Protein AF-A0A7C1JAT4-F1 (afdb_monomer_lite)

Radius of gyration: 19.98 Å; chains: 1; bounding box: 46×45×69 Å

pLDDT: mean 81.71, std 13.08, range [47.59, 95.94]

Foldseek 3Di:
DDDDPPPVVVVVVVDDQDPLNVLVVLVCVVVVVVVVCPVVVLVVCVVLPDDPVLSVVLVVLLVVLLVVQQVVVVVVCVVPPLVVSLVQLVVVLVVLVCQVVPSDPSVSSSVSSSVNSNRRRCNVVSSVVVVVVVCVVPVPDDSD

Structure (mmCIF, N/CA/C/O backbone):
data_AF-A0A7C1JAT4-F1
#
_entry.id   AF-A0A7C1JAT4-F1
#
loop_
_atom_site.group_PDB
_atom_site.id
_atom_site.type_symbol
_atom_site.label_atom_id
_atom_site.label_alt_id
_atom_site.label_comp_id
_atom_site.label_asym_id
_atom_site.label_entity_id
_atom_site.label_seq_id
_atom_site.pdbx_PDB_ins_code
_atom_site.Cartn_x
_atom_site.Cartn_y
_atom_site.Cartn_z
_atom_site.occupancy
_atom_site.B_iso_or_equiv
_atom_site.auth_seq_id
_atom_site.auth_comp_id
_atom_site.auth_asym_id
_atom_site.auth_atom_id
_atom_site.pdbx_PDB_model_num
ATOM 1 N N . MET A 1 1 ? 4.628 29.732 -50.024 1.00 47.59 1 MET A N 1
ATOM 2 C CA . MET A 1 1 ? 5.598 28.795 -49.412 1.00 47.59 1 MET A CA 1
ATOM 3 C C . MET A 1 1 ? 5.378 28.766 -47.902 1.00 47.59 1 MET A C 1
ATOM 5 O O . MET A 1 1 ? 5.830 29.666 -47.212 1.00 47.59 1 MET A O 1
ATOM 9 N N . GLN A 1 2 ? 4.617 27.792 -47.394 1.00 47.97 2 GLN A N 1
ATOM 10 C CA . GLN A 1 2 ? 4.380 27.578 -45.959 1.00 47.97 2 GLN A CA 1
ATOM 11 C C . GLN A 1 2 ? 4.961 26.211 -45.583 1.00 47.97 2 GLN A C 1
ATOM 13 O O . GLN A 1 2 ? 4.539 25.192 -46.122 1.00 47.97 2 GLN A O 1
ATOM 18 N N . ALA A 1 3 ? 5.959 26.194 -44.699 1.00 54.12 3 ALA A N 1
ATOM 19 C CA . ALA A 1 3 ? 6.566 24.967 -44.187 1.00 54.12 3 ALA A CA 1
ATOM 20 C C . ALA A 1 3 ? 5.671 24.315 -43.106 1.00 54.12 3 ALA A C 1
ATOM 22 O O . ALA A 1 3 ? 5.017 25.030 -42.336 1.00 54.12 3 ALA A O 1
ATOM 23 N N . PRO A 1 4 ? 5.633 22.974 -42.995 1.00 56.09 4 PRO A N 1
ATOM 24 C CA . PRO A 1 4 ? 4.684 22.279 -42.133 1.00 56.09 4 PRO A CA 1
ATOM 25 C C . PRO A 1 4 ? 5.141 22.306 -40.662 1.00 56.09 4 PRO A C 1
ATOM 27 O O . PRO A 1 4 ? 5.866 21.435 -40.191 1.00 56.09 4 PRO A O 1
ATOM 30 N N . ARG A 1 5 ? 4.647 23.282 -39.889 1.00 59.69 5 ARG A N 1
ATOM 31 C CA . ARG A 1 5 ? 4.874 23.434 -38.429 1.00 59.69 5 ARG A CA 1
ATOM 32 C C . ARG A 1 5 ? 4.342 22.287 -37.546 1.00 59.69 5 ARG A C 1
ATOM 34 O O . ARG A 1 5 ? 4.549 22.311 -36.337 1.00 59.69 5 ARG A O 1
ATOM 41 N N . ARG A 1 6 ? 3.654 21.282 -38.099 1.00 58.00 6 ARG A N 1
ATOM 42 C CA . ARG A 1 6 ? 2.950 20.253 -37.306 1.00 58.00 6 ARG A CA 1
ATOM 43 C C . ARG A 1 6 ? 3.835 19.109 -36.794 1.00 58.00 6 ARG A C 1
ATOM 45 O O . ARG A 1 6 ? 3.447 18.454 -35.835 1.00 58.00 6 ARG A O 1
ATOM 52 N N . HIS A 1 7 ? 5.022 18.888 -37.360 1.00 56.44 7 HIS A N 1
ATOM 53 C CA . HIS A 1 7 ? 5.864 17.737 -36.987 1.00 56.44 7 HIS A CA 1
ATOM 54 C C . HIS A 1 7 ? 6.739 17.961 -35.734 1.00 56.44 7 HIS A C 1
ATOM 56 O O . HIS A 1 7 ? 7.142 17.004 -35.076 1.00 56.44 7 HIS A O 1
ATOM 62 N N . TYR A 1 8 ? 6.975 19.218 -35.342 1.00 51.19 8 TYR A N 1
ATOM 63 C CA . TYR A 1 8 ? 7.812 19.555 -34.181 1.00 51.19 8 TYR A CA 1
ATOM 64 C C . TYR A 1 8 ? 7.106 19.336 -32.835 1.00 51.19 8 TYR A C 1
ATOM 66 O O . TYR A 1 8 ? 7.742 18.938 -31.860 1.00 51.19 8 TYR A O 1
ATOM 74 N N . LEU A 1 9 ? 5.783 19.524 -32.777 1.00 52.97 9 LEU A N 1
ATOM 75 C CA . LEU A 1 9 ? 5.016 19.381 -31.533 1.00 52.97 9 LEU A CA 1
ATOM 76 C C . LEU A 1 9 ? 4.968 17.926 -31.048 1.00 52.97 9 LEU A C 1
ATOM 78 O O . LEU A 1 9 ? 5.115 17.676 -29.856 1.00 52.97 9 LEU A O 1
ATOM 82 N N . SER A 1 10 ? 4.875 16.950 -31.957 1.00 51.81 10 SER A N 1
ATOM 83 C CA . SER A 1 10 ? 4.914 15.528 -31.594 1.00 51.81 10 SER A CA 1
ATOM 84 C C . SER A 1 10 ? 6.296 15.036 -31.165 1.00 51.81 10 SER A C 1
ATOM 86 O O . SER A 1 10 ? 6.373 14.014 -30.493 1.00 51.81 10 SER A O 1
ATOM 88 N N . ALA A 1 11 ? 7.375 15.731 -31.533 1.00 51.00 11 ALA A N 1
ATOM 89 C CA . ALA A 1 11 ? 8.733 15.392 -31.109 1.00 51.00 11 ALA A CA 1
ATOM 90 C C . ALA A 1 11 ? 9.051 15.962 -29.717 1.00 51.00 11 ALA A C 1
ATOM 92 O O . ALA A 1 11 ? 9.659 15.274 -28.907 1.00 51.00 11 ALA A O 1
ATOM 93 N N . VAL A 1 12 ? 8.565 17.167 -29.399 1.00 52.47 12 VAL A N 1
ATOM 94 C CA . VAL A 1 12 ? 8.708 17.789 -28.066 1.00 52.47 12 VAL A CA 1
ATOM 95 C C . VAL A 1 12 ? 7.773 17.156 -27.026 1.00 52.47 12 VAL A C 1
ATOM 97 O O . VAL A 1 12 ? 8.119 17.103 -25.854 1.00 52.47 12 VAL A O 1
ATOM 100 N N . LEU A 1 13 ? 6.623 16.612 -27.439 1.00 52.62 13 LEU A N 1
ATOM 101 C CA . LEU A 1 13 ? 5.772 15.782 -26.572 1.00 52.62 13 LEU A CA 1
ATOM 102 C C . LEU A 1 13 ? 6.305 14.348 -26.391 1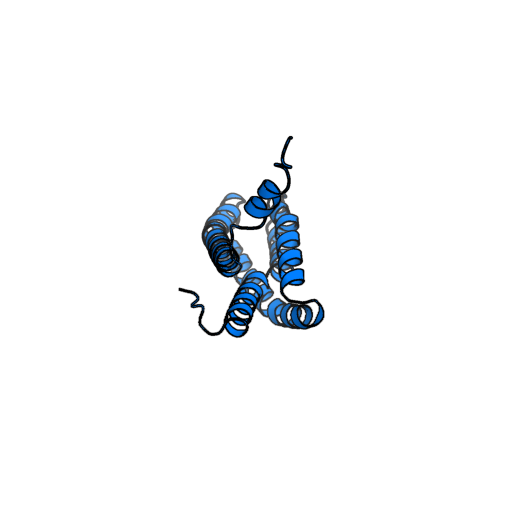.00 52.62 13 LEU A C 1
ATOM 104 O O . LEU A 1 13 ? 6.017 13.724 -25.375 1.00 52.62 13 LEU A O 1
ATOM 108 N N . ARG A 1 14 ? 7.090 13.819 -27.345 1.00 51.81 14 ARG A N 1
ATOM 109 C CA . ARG A 1 14 ? 7.740 12.493 -27.233 1.00 51.81 14 ARG A CA 1
ATOM 110 C C . ARG A 1 14 ? 9.097 12.535 -26.535 1.00 51.81 14 ARG A C 1
ATOM 112 O O . ARG A 1 14 ? 9.521 11.531 -25.974 1.00 51.81 14 ARG A O 1
ATOM 119 N N . ALA A 1 15 ? 9.777 13.674 -26.557 1.00 56.88 15 ALA A N 1
ATOM 120 C CA . ALA A 1 15 ? 11.011 13.902 -25.829 1.00 56.88 15 ALA A CA 1
ATOM 121 C C . ALA A 1 15 ? 10.708 14.756 -24.601 1.00 56.88 15 ALA A C 1
ATOM 123 O O . ALA A 1 15 ? 10.502 15.948 -24.783 1.00 56.88 15 ALA A O 1
ATOM 124 N N . ARG A 1 16 ? 10.724 14.186 -23.382 1.00 55.47 16 ARG A N 1
ATOM 125 C CA . ARG A 1 16 ? 11.258 14.864 -22.166 1.00 55.47 16 ARG A CA 1
ATOM 126 C C . ARG A 1 16 ? 11.133 14.123 -20.832 1.00 55.47 16 ARG A C 1
ATOM 128 O O . ARG A 1 16 ? 11.404 14.720 -19.800 1.00 55.47 16 ARG A O 1
ATOM 135 N N . LEU A 1 17 ? 10.876 12.820 -20.821 1.00 56.69 17 LEU A N 1
ATOM 136 C CA . LEU A 1 17 ? 11.339 11.974 -19.718 1.00 56.69 17 LEU A CA 1
ATOM 137 C C . LEU A 1 17 ? 12.103 10.819 -20.349 1.00 56.69 17 LEU A C 1
ATOM 139 O O . LEU A 1 17 ? 11.505 9.915 -20.925 1.00 56.69 17 LEU A O 1
ATOM 143 N N . GLY A 1 18 ? 13.437 10.879 -20.320 1.00 70.00 18 GLY A N 1
ATOM 144 C CA . GLY A 1 18 ? 14.232 9.703 -20.669 1.00 70.00 18 GLY A CA 1
ATOM 145 C C . GLY A 1 18 ? 13.795 8.522 -19.789 1.00 70.00 18 GLY A C 1
ATOM 146 O O . GLY A 1 18 ? 13.362 8.762 -18.659 1.00 70.00 18 GLY A O 1
ATOM 147 N N . PRO A 1 19 ? 13.899 7.266 -20.260 1.00 71.56 19 PRO A N 1
ATOM 148 C CA . PRO A 1 19 ? 13.422 6.096 -19.516 1.00 71.56 19 PRO A CA 1
ATOM 149 C C . PRO A 1 19 ? 13.938 6.055 -18.065 1.00 71.56 19 PRO A C 1
ATOM 151 O O . PRO A 1 19 ? 13.169 5.760 -17.156 1.00 71.56 19 PRO A O 1
ATOM 154 N N . GLY A 1 20 ? 15.177 6.495 -17.818 1.00 77.06 20 GLY A N 1
ATOM 155 C CA . GLY A 1 20 ? 15.722 6.635 -16.463 1.00 77.06 20 GLY A CA 1
ATOM 156 C C . GLY A 1 20 ? 15.044 7.710 -15.597 1.00 77.06 20 GLY A C 1
ATOM 157 O O . GLY A 1 20 ? 14.831 7.483 -14.412 1.00 77.06 20 GLY A O 1
ATOM 158 N N . ILE A 1 21 ? 14.651 8.863 -16.155 1.00 82.81 21 ILE A N 1
ATOM 159 C CA . ILE A 1 21 ? 13.927 9.905 -15.399 1.00 82.81 21 ILE A CA 1
ATOM 160 C C . ILE A 1 21 ? 12.516 9.419 -15.061 1.00 82.81 21 ILE A C 1
ATOM 162 O O . ILE A 1 21 ? 12.064 9.600 -13.935 1.00 82.81 21 ILE A O 1
ATOM 166 N N . ALA A 1 22 ? 11.833 8.772 -16.011 1.00 83.00 22 ALA A N 1
ATOM 167 C CA . ALA A 1 22 ? 10.512 8.199 -15.771 1.00 83.00 22 ALA A CA 1
ATOM 168 C C . ALA A 1 22 ? 10.548 7.161 -14.638 1.00 83.00 22 ALA A C 1
ATOM 170 O O . ALA A 1 22 ? 9.684 7.177 -13.765 1.00 83.00 22 ALA A O 1
ATOM 171 N N . LEU A 1 23 ? 11.580 6.315 -14.608 1.00 83.44 23 LEU A N 1
ATOM 172 C CA . LEU A 1 23 ? 11.758 5.302 -13.573 1.00 83.44 23 LEU A CA 1
ATOM 173 C C . LEU A 1 23 ? 12.114 5.908 -12.208 1.00 83.44 23 LEU A C 1
ATOM 175 O O . LEU A 1 23 ? 11.542 5.508 -11.199 1.00 83.44 23 LEU A O 1
ATOM 179 N N . ARG A 1 24 ? 12.978 6.933 -12.172 1.00 84.31 24 ARG A N 1
ATOM 180 C CA . ARG A 1 24 ? 13.271 7.705 -10.950 1.00 84.31 24 ARG A CA 1
ATOM 181 C C . ARG A 1 24 ? 12.014 8.385 -10.399 1.00 84.31 24 ARG A C 1
ATOM 183 O O . ARG A 1 24 ? 11.768 8.325 -9.201 1.00 84.31 24 ARG A O 1
ATOM 190 N N . LEU A 1 25 ? 11.199 9.001 -11.259 1.00 88.06 25 LEU A N 1
ATOM 191 C CA . LEU A 1 25 ? 9.927 9.606 -10.854 1.00 88.06 25 LEU A CA 1
ATOM 192 C C . LEU A 1 25 ? 8.943 8.560 -10.334 1.00 88.06 25 LEU A C 1
ATOM 194 O O . LEU A 1 25 ? 8.331 8.783 -9.297 1.00 88.06 25 LEU A O 1
ATOM 198 N N . LEU A 1 26 ? 8.812 7.423 -11.019 1.00 86.06 26 LEU A N 1
ATOM 199 C CA . LEU A 1 26 ? 7.960 6.320 -10.582 1.00 86.06 26 LEU A CA 1
ATOM 200 C C . LEU A 1 26 ? 8.364 5.824 -9.188 1.00 86.06 26 LEU A C 1
ATOM 202 O O . LEU A 1 26 ? 7.507 5.697 -8.317 1.00 86.06 26 LEU A O 1
ATOM 206 N N . TYR A 1 27 ? 9.662 5.614 -8.968 1.00 87.62 27 TYR A N 1
ATOM 207 C CA . TYR A 1 27 ? 10.217 5.207 -7.679 1.00 87.62 27 TYR A CA 1
ATOM 208 C C . TYR A 1 27 ? 9.910 6.248 -6.590 1.00 87.62 27 TYR A C 1
ATOM 210 O O . TYR A 1 27 ? 9.320 5.923 -5.559 1.00 87.62 27 TYR A O 1
ATOM 218 N N . SER A 1 28 ? 10.222 7.523 -6.840 1.00 87.88 28 SER A N 1
ATOM 219 C CA . SER A 1 28 ? 9.968 8.616 -5.893 1.00 87.88 28 SER A CA 1
ATOM 220 C C . SER A 1 28 ? 8.484 8.788 -5.563 1.00 87.88 28 SER A C 1
ATOM 222 O O . SER A 1 28 ? 8.135 8.984 -4.402 1.00 87.88 28 SER A O 1
ATOM 224 N N . LEU A 1 29 ? 7.597 8.696 -6.558 1.00 90.44 29 LEU A N 1
ATOM 225 C CA . LEU A 1 29 ? 6.151 8.797 -6.355 1.00 90.44 29 LEU A CA 1
ATOM 226 C C . LEU A 1 29 ? 5.607 7.606 -5.567 1.00 90.44 29 LEU A C 1
ATOM 228 O O . LEU A 1 29 ? 4.777 7.796 -4.681 1.00 90.44 29 LEU A O 1
ATOM 232 N N . PHE A 1 30 ? 6.092 6.394 -5.842 1.00 87.62 30 PHE A N 1
ATOM 233 C CA . PHE A 1 30 ? 5.684 5.202 -5.108 1.00 87.62 30 PHE A CA 1
ATOM 234 C C . PHE A 1 30 ? 6.052 5.306 -3.623 1.00 87.62 30 PHE A C 1
ATOM 236 O O . PHE A 1 30 ? 5.171 5.230 -2.764 1.00 87.62 30 PHE A O 1
ATOM 243 N N . TYR A 1 31 ? 7.319 5.572 -3.300 1.00 87.50 31 TYR A N 1
ATOM 244 C CA . TYR A 1 31 ? 7.743 5.699 -1.902 1.00 87.50 31 TYR A CA 1
ATOM 245 C C . TYR A 1 31 ? 7.177 6.945 -1.215 1.00 87.50 31 TYR A C 1
ATOM 247 O O . TYR A 1 31 ? 6.806 6.869 -0.044 1.00 87.50 31 TYR A O 1
ATOM 255 N N . GLY A 1 32 ? 7.027 8.061 -1.934 1.00 90.69 32 GLY A N 1
ATOM 256 C CA . GLY A 1 32 ? 6.328 9.242 -1.424 1.00 90.69 32 GLY A CA 1
ATOM 257 C C . GLY A 1 32 ? 4.874 8.933 -1.059 1.00 90.69 32 GLY A C 1
ATOM 258 O O . GLY A 1 32 ? 4.419 9.293 0.024 1.00 90.69 32 GLY A O 1
ATOM 259 N N . SER A 1 33 ? 4.162 8.181 -1.906 1.00 89.12 33 SER A N 1
ATOM 260 C CA . SER A 1 33 ? 2.791 7.752 -1.614 1.00 89.12 33 SER A CA 1
ATOM 261 C C . SER A 1 33 ? 2.713 6.827 -0.396 1.00 89.12 33 SER A C 1
ATOM 263 O O . SER A 1 33 ? 1.832 7.004 0.440 1.00 89.12 33 SER A O 1
ATOM 265 N N . MET A 1 34 ? 3.666 5.900 -0.234 1.00 86.81 34 MET A N 1
ATOM 266 C CA . MET A 1 34 ? 3.760 5.029 0.943 1.00 86.81 34 MET A CA 1
ATOM 267 C C . MET A 1 34 ? 4.025 5.824 2.227 1.00 86.81 34 MET A C 1
ATOM 269 O O . MET A 1 34 ? 3.401 5.548 3.253 1.00 86.81 34 MET A O 1
ATOM 273 N N . ALA A 1 35 ? 4.902 6.830 2.166 1.00 88.25 35 ALA A N 1
ATOM 274 C CA . ALA A 1 35 ? 5.214 7.707 3.292 1.00 88.25 35 ALA A CA 1
ATOM 275 C C . ALA A 1 35 ? 3.997 8.523 3.756 1.00 88.25 35 ALA A C 1
ATOM 277 O O . ALA A 1 35 ? 3.838 8.751 4.952 1.00 88.25 35 ALA A O 1
ATOM 278 N N . CYS A 1 36 ? 3.109 8.913 2.838 1.00 90.69 36 CYS A N 1
ATOM 279 C CA . CYS A 1 36 ? 1.815 9.491 3.194 1.00 90.69 36 CYS A CA 1
ATOM 280 C C . CYS A 1 36 ? 0.833 8.417 3.688 1.00 90.69 36 CYS A C 1
ATOM 282 O O . CYS A 1 36 ? 0.189 8.593 4.714 1.00 90.69 36 CYS A O 1
ATOM 284 N N . TRP A 1 37 ? 0.713 7.286 2.996 1.00 88.19 37 TRP A N 1
ATOM 285 C CA . TRP A 1 37 ? -0.300 6.278 3.302 1.00 88.19 37 TRP A CA 1
ATOM 286 C C . TRP A 1 37 ? -0.136 5.667 4.697 1.00 88.19 37 TRP A C 1
ATOM 288 O O . TRP A 1 37 ? -1.098 5.610 5.452 1.00 88.19 37 TRP A O 1
ATOM 298 N N . VAL A 1 38 ? 1.067 5.214 5.062 1.00 85.69 38 VAL A N 1
ATOM 299 C CA . VAL A 1 38 ? 1.302 4.454 6.303 1.00 85.69 38 VAL A CA 1
ATOM 300 C C . VAL A 1 38 ? 0.845 5.197 7.574 1.00 85.69 38 VAL A C 1
ATOM 302 O O . VAL A 1 38 ? 0.049 4.621 8.321 1.00 85.69 38 VAL A O 1
ATOM 305 N N . PRO A 1 39 ? 1.278 6.445 7.844 1.00 87.94 39 PRO A N 1
ATOM 306 C CA . PRO A 1 39 ? 0.857 7.160 9.047 1.00 87.94 39 PRO A CA 1
ATOM 307 C C . PRO A 1 39 ? -0.607 7.613 8.981 1.00 87.94 39 PRO A C 1
ATOM 309 O O . PRO A 1 39 ? -1.328 7.492 9.970 1.00 87.94 39 PRO A O 1
ATOM 312 N N . PHE A 1 40 ? -1.082 8.088 7.825 1.00 91.62 40 PHE A N 1
ATOM 313 C CA . PHE A 1 40 ? -2.455 8.584 7.699 1.00 91.62 40 PHE A CA 1
ATOM 314 C C . PHE A 1 40 ? -3.493 7.463 7.750 1.00 91.62 40 PHE A C 1
ATOM 316 O O . PHE A 1 40 ? -4.579 7.673 8.279 1.00 91.62 40 PHE A O 1
ATOM 323 N N . PHE A 1 41 ? -3.168 6.265 7.263 1.00 91.44 41 PHE A N 1
ATOM 324 C CA . PHE A 1 41 ? -4.072 5.122 7.329 1.00 91.44 41 PHE A CA 1
ATOM 325 C C . PHE A 1 41 ? -4.318 4.678 8.776 1.00 91.44 41 PHE A C 1
ATOM 327 O O . PHE A 1 41 ? -5.457 4.413 9.152 1.00 91.44 41 PHE A O 1
ATOM 334 N N . ALA A 1 42 ? -3.282 4.663 9.619 1.00 90.75 42 ALA A N 1
ATOM 335 C CA . ALA A 1 42 ? -3.442 4.355 11.040 1.00 90.75 42 ALA A CA 1
ATOM 336 C C . ALA A 1 42 ? -4.329 5.391 11.755 1.00 90.75 42 ALA A C 1
ATOM 338 O O . ALA A 1 42 ? -5.234 5.017 12.502 1.00 90.75 42 ALA A O 1
ATOM 339 N N . VAL A 1 43 ? -4.115 6.682 11.474 1.00 93.38 43 VAL A N 1
ATOM 340 C CA . VAL A 1 43 ? -4.949 7.776 12.003 1.00 93.38 43 VAL A CA 1
ATOM 341 C C . VAL A 1 43 ? -6.392 7.658 11.512 1.00 93.38 43 VAL A C 1
ATOM 343 O O . VAL A 1 43 ? -7.322 7.806 12.299 1.00 93.38 43 VAL A O 1
ATOM 346 N N . TYR A 1 44 ? -6.595 7.338 10.235 1.00 93.56 44 TYR A N 1
ATOM 347 C CA . TYR A 1 44 ? -7.918 7.114 9.660 1.00 93.56 44 TYR A CA 1
ATOM 348 C C . TYR A 1 44 ? -8.675 5.995 10.391 1.00 93.56 44 TYR A C 1
ATOM 350 O O . TYR A 1 44 ? -9.807 6.197 10.824 1.00 93.56 44 TYR A O 1
ATOM 358 N N . LEU A 1 45 ? -8.044 4.838 10.610 1.00 92.62 45 LEU A N 1
ATOM 359 C CA . LEU A 1 45 ? -8.671 3.732 11.340 1.00 92.62 45 LEU A CA 1
ATOM 360 C C . LEU A 1 45 ? -9.048 4.133 12.775 1.00 92.62 45 LEU A C 1
ATOM 362 O O . LEU A 1 45 ? -10.116 3.762 13.261 1.00 92.62 45 LEU A O 1
ATOM 366 N N . GLN A 1 46 ? -8.207 4.934 13.432 1.00 94.19 46 GLN A N 1
ATOM 367 C CA . GLN A 1 46 ? -8.507 5.485 14.751 1.00 94.19 46 GLN A CA 1
ATOM 368 C C . GLN A 1 46 ? -9.720 6.431 14.719 1.00 94.19 46 GLN A C 1
ATOM 370 O O . GLN A 1 46 ? -10.573 6.356 15.600 1.00 94.19 46 GLN A O 1
ATOM 375 N N . GLN A 1 47 ? -9.836 7.286 13.698 1.00 93.69 47 GLN A N 1
ATOM 376 C CA . GLN A 1 47 ? -10.974 8.199 13.514 1.00 93.69 47 GLN A CA 1
ATOM 377 C C . GLN A 1 47 ? -12.293 7.465 13.244 1.00 93.69 47 GLN A C 1
ATOM 379 O O . GLN A 1 47 ? -13.349 7.935 13.659 1.00 93.69 47 GLN A O 1
ATOM 384 N N . VAL A 1 48 ? -12.237 6.295 12.603 1.00 92.69 48 VAL A N 1
ATOM 385 C CA . VAL A 1 48 ? -13.397 5.406 12.398 1.00 92.69 48 VAL A CA 1
ATOM 386 C C . VAL A 1 48 ? -13.760 4.630 13.681 1.00 92.69 48 VAL A C 1
ATOM 388 O O . VAL A 1 48 ? -14.743 3.894 13.718 1.00 92.69 48 VAL A O 1
ATOM 391 N N . GLY A 1 49 ? -13.014 4.832 14.773 1.00 92.69 49 GLY A N 1
ATOM 392 C CA . GLY A 1 49 ? -13.330 4.306 16.101 1.00 92.69 49 GLY A CA 1
ATOM 393 C C . GLY A 1 49 ? -12.676 2.965 16.428 1.00 92.69 49 GLY A C 1
ATOM 394 O O . GLY A 1 49 ? -13.082 2.319 17.395 1.00 92.69 49 GLY A O 1
ATOM 395 N N . LEU A 1 50 ? -11.678 2.520 15.654 1.00 94.38 50 LEU A N 1
ATOM 396 C CA . LEU A 1 50 ? -10.947 1.291 15.970 1.00 94.38 50 LEU A CA 1
ATOM 397 C C . LEU A 1 50 ? -9.997 1.509 17.152 1.00 94.38 50 LEU A C 1
ATOM 399 O O . LEU A 1 50 ? -9.355 2.551 17.291 1.00 94.38 50 LEU A O 1
ATOM 403 N N . SER A 1 51 ? -9.857 0.479 17.986 1.00 95.69 51 SER A N 1
ATOM 404 C CA . SER A 1 51 ? -8.886 0.476 19.080 1.00 95.69 51 SER A CA 1
ATOM 405 C C . SER A 1 51 ? -7.454 0.280 18.568 1.00 95.69 51 SER A C 1
ATOM 407 O O . SER A 1 51 ? -7.226 -0.289 17.499 1.00 95.69 51 SER A O 1
ATOM 409 N N . GLY A 1 52 ? -6.454 0.671 19.366 1.00 93.31 52 GLY A N 1
ATOM 410 C CA . GLY A 1 52 ? -5.042 0.464 19.013 1.00 93.31 52 GLY A CA 1
ATOM 411 C C . GLY A 1 52 ? -4.694 -1.004 18.716 1.00 93.31 52 GLY A C 1
ATOM 412 O O . GLY A 1 52 ? -3.940 -1.283 17.786 1.00 93.31 52 GLY A O 1
ATOM 413 N N . GLY A 1 53 ? -5.306 -1.954 19.436 1.00 95.81 53 GLY A N 1
ATOM 414 C CA . GLY A 1 53 ? -5.134 -3.388 19.176 1.00 95.81 53 GLY A CA 1
ATOM 415 C C . GLY A 1 53 ? -5.722 -3.833 17.833 1.00 95.81 53 GLY A C 1
ATOM 416 O O . GLY A 1 53 ? -5.097 -4.607 17.112 1.00 95.81 53 GLY A O 1
ATOM 417 N N . GLN A 1 54 ? -6.889 -3.303 17.454 1.00 95.94 54 GLN A N 1
ATOM 418 C CA . GLN A 1 54 ? -7.513 -3.568 16.153 1.00 95.94 54 GLN A CA 1
ATOM 419 C C . GLN A 1 54 ? -6.683 -3.005 14.993 1.00 95.94 54 GLN A C 1
ATOM 421 O O . GLN A 1 54 ? -6.498 -3.685 13.983 1.00 95.94 54 GLN A O 1
ATOM 426 N N . ILE A 1 55 ? -6.141 -1.796 15.151 1.00 95.06 55 ILE A N 1
ATOM 427 C CA . ILE A 1 55 ? -5.239 -1.177 14.171 1.00 95.06 55 ILE A CA 1
ATOM 428 C C . ILE A 1 55 ? -3.973 -2.026 14.009 1.00 95.06 55 ILE A C 1
ATOM 430 O O . ILE A 1 55 ? -3.577 -2.333 12.884 1.00 95.06 55 ILE A O 1
ATOM 434 N N . GLY A 1 56 ? -3.375 -2.463 15.122 1.00 94.31 56 GLY A N 1
ATOM 435 C CA . GLY A 1 56 ? -2.216 -3.356 15.111 1.00 94.31 56 GLY A CA 1
ATOM 436 C C . GLY A 1 56 ? -2.497 -4.681 14.396 1.00 94.31 56 GLY A C 1
ATOM 437 O O . GLY A 1 56 ? -1.682 -5.131 13.591 1.00 94.31 56 GLY A O 1
ATOM 438 N N . LEU A 1 57 ? -3.676 -5.270 14.617 1.00 95.62 57 LEU A N 1
ATOM 439 C CA . LEU A 1 57 ? -4.091 -6.500 13.943 1.00 95.62 57 LEU A CA 1
ATOM 440 C C . LEU A 1 57 ? -4.257 -6.302 12.429 1.00 95.62 57 LEU A C 1
ATOM 442 O O . LEU A 1 57 ? -3.750 -7.111 11.657 1.00 95.62 57 LEU A O 1
ATOM 446 N N . ILE A 1 58 ? -4.902 -5.215 11.990 1.00 94.50 58 ILE A N 1
ATOM 447 C CA . ILE A 1 58 ? -5.024 -4.874 10.562 1.00 94.50 58 ILE A CA 1
ATOM 448 C C . ILE A 1 58 ? -3.641 -4.687 9.931 1.00 94.50 58 ILE A C 1
ATOM 450 O O . ILE A 1 58 ? -3.374 -5.238 8.862 1.00 94.50 58 ILE A O 1
ATOM 454 N N . ALA A 1 59 ? -2.743 -3.955 10.595 1.00 91.12 59 ALA A N 1
ATOM 455 C CA . ALA A 1 59 ? -1.382 -3.750 10.113 1.00 91.12 59 ALA A CA 1
ATOM 456 C C . ALA A 1 59 ? -0.622 -5.081 9.969 1.00 91.12 59 ALA A C 1
ATOM 458 O O . ALA A 1 59 ? -0.015 -5.326 8.926 1.00 91.12 59 ALA A O 1
ATOM 459 N N . GLY A 1 60 ? -0.703 -5.966 10.968 1.00 92.38 60 GLY A N 1
ATOM 460 C CA . GLY A 1 60 ? -0.079 -7.291 10.928 1.00 92.38 60 GLY A CA 1
ATOM 461 C C . GLY A 1 60 ? -0.643 -8.185 9.820 1.00 92.38 60 GLY A C 1
ATOM 462 O O . GLY A 1 60 ? 0.117 -8.747 9.031 1.00 92.38 60 GLY A O 1
ATOM 463 N N . LEU A 1 61 ? -1.973 -8.260 9.701 1.00 92.56 61 LEU A N 1
ATOM 464 C CA . LEU A 1 61 ? -2.653 -9.026 8.651 1.00 92.56 61 LEU A CA 1
ATOM 465 C C . LEU A 1 61 ? -2.303 -8.523 7.251 1.00 92.56 61 LEU A C 1
ATOM 467 O O . LEU A 1 61 ? -2.106 -9.329 6.342 1.00 92.56 61 LEU A O 1
ATOM 471 N N . ARG A 1 62 ? -2.163 -7.205 7.080 1.00 89.31 62 ARG A N 1
ATOM 472 C CA . ARG A 1 62 ? -1.699 -6.621 5.822 1.00 89.31 62 ARG A CA 1
ATOM 473 C C . ARG A 1 62 ? -0.325 -7.166 5.443 1.00 89.31 62 ARG A C 1
ATOM 475 O O . ARG A 1 62 ? -0.160 -7.625 4.319 1.00 89.31 62 ARG A O 1
ATOM 482 N N . GLN A 1 63 ? 0.641 -7.152 6.367 1.00 88.56 63 GLN A N 1
ATOM 483 C CA . GLN A 1 63 ? 1.997 -7.652 6.099 1.00 88.56 63 GLN A CA 1
ATOM 484 C C . GLN A 1 63 ? 2.009 -9.156 5.798 1.00 88.56 63 GLN A C 1
ATOM 486 O O . GLN A 1 63 ? 2.728 -9.591 4.902 1.00 88.56 63 GLN A O 1
ATOM 491 N N . ALA A 1 64 ? 1.176 -9.942 6.484 1.00 90.31 64 ALA A N 1
ATOM 492 C CA . ALA A 1 64 ? 1.012 -11.362 6.185 1.00 90.31 64 ALA A CA 1
ATOM 493 C C . ALA A 1 64 ? 0.446 -11.590 4.770 1.00 90.31 64 ALA A C 1
ATOM 495 O O . ALA A 1 64 ? 0.961 -12.422 4.025 1.00 90.31 64 ALA A O 1
ATOM 496 N N . ALA A 1 65 ? -0.561 -10.812 4.359 1.00 89.31 65 ALA A N 1
ATOM 497 C CA . ALA A 1 65 ? -1.114 -10.878 3.006 1.00 89.31 65 ALA A CA 1
ATOM 498 C C . ALA A 1 65 ? -0.075 -10.507 1.934 1.00 89.31 65 ALA A C 1
ATOM 500 O O . ALA A 1 65 ? -0.007 -11.154 0.887 1.00 89.31 65 ALA A O 1
ATOM 501 N N . VAL A 1 66 ? 0.776 -9.509 2.200 1.00 84.62 66 VAL A N 1
ATOM 502 C CA . VAL A 1 66 ? 1.903 -9.169 1.314 1.00 84.62 66 VAL A CA 1
ATOM 503 C C . VAL A 1 66 ? 2.827 -10.369 1.145 1.00 84.62 66 VAL A C 1
ATOM 505 O O . VAL A 1 66 ? 3.091 -10.784 0.020 1.00 84.62 66 VAL A O 1
ATOM 508 N N . LEU A 1 67 ? 3.268 -10.957 2.257 1.00 85.94 67 LEU A N 1
ATOM 509 C CA . LEU A 1 67 ? 4.206 -12.076 2.251 1.00 85.94 67 LEU A CA 1
ATOM 510 C C . LEU A 1 67 ? 3.687 -13.258 1.418 1.00 85.94 67 LEU A C 1
ATOM 512 O O . LEU A 1 67 ? 4.437 -13.851 0.649 1.00 85.94 67 LEU A O 1
ATOM 516 N N . VAL A 1 68 ? 2.395 -13.572 1.536 1.00 86.56 68 VAL A N 1
ATOM 517 C CA . VAL A 1 68 ? 1.763 -14.677 0.797 1.00 86.56 68 VAL A CA 1
ATOM 518 C C . VAL A 1 68 ? 1.533 -14.334 -0.678 1.00 86.56 68 VAL A C 1
ATOM 520 O O . VAL A 1 68 ? 1.639 -15.206 -1.537 1.00 86.56 68 VAL A O 1
ATOM 523 N N . SER A 1 69 ? 1.223 -13.077 -0.998 1.00 85.44 69 SER A N 1
ATOM 524 C CA . SER A 1 69 ? 0.942 -12.662 -2.380 1.00 85.44 69 SER A CA 1
ATOM 525 C C . SER A 1 69 ? 2.197 -12.479 -3.235 1.00 85.44 69 SER A C 1
ATOM 527 O O . SER A 1 69 ? 2.118 -12.618 -4.456 1.00 85.44 69 SER A O 1
ATOM 529 N N . GLN A 1 70 ? 3.358 -12.207 -2.631 1.00 84.12 70 GLN A N 1
ATOM 530 C CA . GLN A 1 70 ? 4.599 -11.948 -3.369 1.00 84.12 70 GLN A CA 1
ATOM 531 C C . GLN A 1 70 ? 5.009 -13.081 -4.333 1.00 84.12 70 GLN A C 1
ATOM 533 O O . GLN A 1 70 ? 5.223 -12.780 -5.510 1.00 84.12 70 GLN 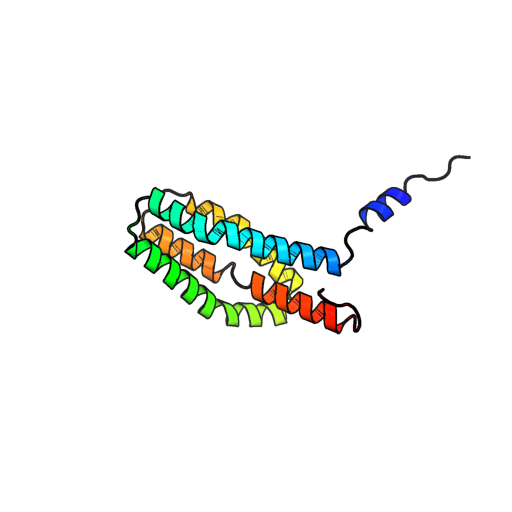A O 1
ATOM 538 N N . PRO A 1 71 ? 5.067 -14.367 -3.925 1.00 85.56 71 PRO A N 1
ATOM 539 C CA . PRO A 1 71 ? 5.417 -15.458 -4.839 1.00 85.56 71 PRO A CA 1
ATOM 540 C C . PRO A 1 71 ? 4.426 -15.612 -5.998 1.00 85.56 71 PRO A C 1
ATOM 542 O O . PRO A 1 71 ? 4.830 -15.835 -7.138 1.00 85.56 71 PRO A O 1
ATOM 545 N N . PHE A 1 72 ? 3.128 -15.451 -5.714 1.00 86.62 72 PHE A N 1
ATOM 546 C CA . PHE A 1 72 ? 2.073 -15.542 -6.722 1.00 86.62 72 PHE A CA 1
ATOM 547 C C . PHE A 1 72 ? 2.268 -14.491 -7.816 1.00 86.62 72 PHE A C 1
ATOM 549 O O . PHE A 1 72 ? 2.295 -14.816 -9.002 1.00 86.62 72 PHE A O 1
ATOM 556 N N . TRP A 1 73 ? 2.460 -13.231 -7.427 1.00 84.62 73 TRP A N 1
ATOM 557 C CA . TRP A 1 73 ? 2.649 -12.157 -8.394 1.00 84.62 73 TRP A CA 1
ATOM 558 C C . TRP A 1 73 ? 3.995 -12.212 -9.108 1.00 84.62 73 TRP A C 1
ATOM 560 O O . TRP A 1 73 ? 4.053 -11.805 -10.264 1.00 84.62 73 TRP A O 1
ATOM 570 N N . GLY A 1 74 ? 5.043 -12.743 -8.470 1.00 83.94 74 GLY A N 1
ATOM 571 C CA . GLY A 1 74 ? 6.317 -13.028 -9.133 1.00 83.94 74 GLY A CA 1
ATOM 572 C C . GLY A 1 74 ? 6.131 -13.977 -10.317 1.00 83.94 74 GLY A C 1
ATOM 573 O O . GLY A 1 74 ? 6.470 -13.628 -11.444 1.00 83.94 74 GLY A O 1
ATOM 574 N N . ALA A 1 75 ? 5.455 -15.108 -10.095 1.00 85.62 75 ALA A N 1
ATOM 575 C CA . ALA A 1 75 ? 5.153 -16.063 -11.161 1.00 85.62 75 ALA A CA 1
ATOM 576 C C . ALA A 1 75 ? 4.280 -15.454 -12.277 1.00 85.62 75 ALA A C 1
ATOM 578 O O . ALA A 1 75 ? 4.499 -15.709 -13.460 1.00 85.62 75 ALA A O 1
ATOM 579 N N . VAL A 1 76 ? 3.297 -14.616 -11.925 1.00 86.25 76 VAL A N 1
ATOM 580 C CA . VAL A 1 76 ? 2.464 -13.914 -12.919 1.00 86.25 76 VAL A CA 1
ATOM 581 C C . VAL A 1 76 ? 3.283 -12.893 -13.722 1.00 86.25 76 VAL A C 1
ATOM 583 O O . VAL A 1 76 ? 3.039 -12.730 -14.921 1.00 86.25 76 VAL A O 1
ATOM 586 N N . ALA A 1 77 ? 4.246 -12.216 -13.090 1.00 85.25 77 ALA A N 1
ATOM 587 C CA . ALA A 1 77 ? 5.109 -11.228 -13.735 1.00 85.25 77 ALA A CA 1
ATOM 588 C C . ALA A 1 77 ? 5.993 -11.860 -14.810 1.00 85.25 77 ALA A C 1
ATOM 590 O O . ALA A 1 77 ? 6.185 -11.257 -15.867 1.00 85.25 77 ALA A O 1
ATOM 591 N N . ASP A 1 78 ? 6.471 -13.076 -14.553 1.00 85.38 78 ASP A N 1
ATOM 592 C CA . ASP A 1 78 ? 7.314 -13.822 -15.484 1.00 85.38 78 ASP A CA 1
ATOM 593 C C . ASP A 1 78 ? 6.546 -14.254 -16.745 1.00 85.38 78 ASP A C 1
ATOM 595 O O . ASP A 1 78 ? 7.129 -14.329 -17.823 1.00 85.38 78 ASP A O 1
ATOM 599 N N . VAL A 1 79 ? 5.226 -14.471 -16.650 1.00 87.38 79 VAL A N 1
ATOM 600 C CA . VAL A 1 79 ? 4.385 -14.888 -17.791 1.00 87.38 79 VAL A CA 1
ATOM 601 C C . VAL A 1 79 ? 3.808 -13.704 -18.572 1.00 87.38 79 VAL A C 1
ATOM 603 O O . VAL A 1 79 ? 3.780 -13.731 -19.800 1.00 87.38 79 VAL A O 1
ATOM 606 N N . ARG A 1 80 ? 3.303 -12.671 -17.883 1.00 81.88 80 ARG A N 1
ATOM 607 C CA . ARG A 1 80 ? 2.617 -11.524 -18.521 1.00 81.88 80 ARG A CA 1
ATOM 608 C C . ARG A 1 80 ? 3.534 -10.345 -18.836 1.00 81.88 80 ARG A C 1
ATOM 610 O O . ARG A 1 80 ? 3.125 -9.421 -19.528 1.00 81.88 80 ARG A O 1
ATOM 617 N N . GLY A 1 81 ? 4.756 -10.351 -18.319 1.00 83.31 81 GLY A N 1
ATOM 618 C CA . GLY A 1 81 ? 5.666 -9.222 -18.414 1.00 83.31 81 GLY A CA 1
ATOM 619 C C . GLY A 1 81 ? 5.445 -8.198 -17.297 1.00 83.31 81 GLY A C 1
ATOM 620 O O . GLY A 1 81 ? 4.330 -7.786 -16.961 1.00 83.31 81 GLY A O 1
ATOM 621 N N . ARG 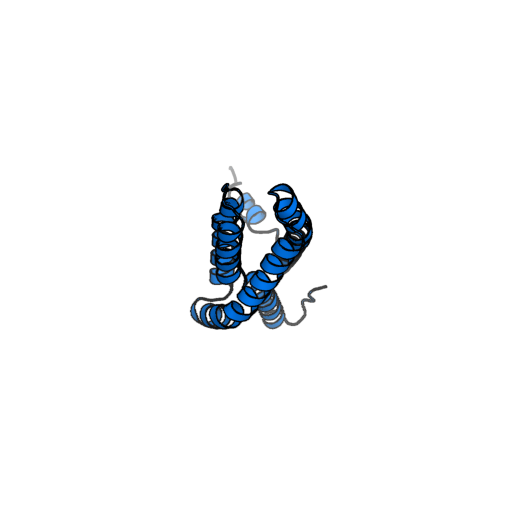A 1 82 ? 6.562 -7.743 -16.728 1.00 82.50 82 ARG A N 1
ATOM 622 C CA . ARG A 1 82 ? 6.617 -6.899 -15.523 1.00 82.50 82 ARG A CA 1
ATOM 623 C C . ARG A 1 82 ? 5.911 -5.555 -15.694 1.00 82.50 82 ARG A C 1
ATOM 625 O O . ARG A 1 82 ? 5.229 -5.092 -14.783 1.00 82.50 82 ARG A O 1
ATOM 632 N N . ARG A 1 83 ? 6.037 -4.937 -16.875 1.00 80.75 83 ARG A N 1
ATOM 633 C CA . ARG A 1 83 ? 5.449 -3.622 -17.172 1.00 80.75 83 ARG A CA 1
ATOM 634 C C . ARG A 1 83 ? 3.922 -3.660 -17.224 1.00 80.75 83 ARG A C 1
ATOM 636 O O . ARG A 1 83 ? 3.279 -2.777 -16.662 1.00 80.75 83 ARG A O 1
ATOM 643 N N . GLU A 1 84 ? 3.341 -4.655 -17.890 1.00 84.00 84 GLU A N 1
ATOM 644 C CA . GLU A 1 84 ? 1.882 -4.796 -17.979 1.00 84.00 84 GLU A CA 1
ATOM 645 C C . GLU A 1 84 ? 1.287 -5.120 -16.609 1.00 84.00 84 GLU A C 1
ATOM 647 O O . GLU A 1 84 ? 0.295 -4.513 -16.194 1.00 84.00 84 GLU A O 1
ATOM 652 N N . LEU A 1 85 ? 1.955 -6.003 -15.861 1.00 86.38 85 LEU A N 1
ATOM 653 C CA . LEU A 1 85 ? 1.543 -6.348 -14.511 1.00 86.38 85 LEU A CA 1
ATOM 654 C C . LEU A 1 85 ? 1.577 -5.137 -13.572 1.00 86.38 85 LEU A C 1
ATOM 656 O O . LEU A 1 85 ? 0.608 -4.893 -12.850 1.00 86.38 85 LEU A O 1
ATOM 660 N N . LEU A 1 86 ? 2.644 -4.338 -13.624 1.00 85.69 86 LEU A N 1
ATOM 661 C CA . LEU A 1 86 ? 2.760 -3.111 -12.839 1.00 85.69 86 LEU A CA 1
ATOM 662 C C . LEU A 1 86 ? 1.585 -2.162 -13.117 1.00 85.69 86 LEU A C 1
ATOM 664 O O . LEU A 1 86 ? 0.915 -1.724 -12.186 1.00 85.69 86 LEU A O 1
ATOM 668 N N . LEU A 1 87 ? 1.280 -1.887 -14.388 1.00 86.06 87 LEU A N 1
ATOM 669 C CA . LEU A 1 87 ? 0.176 -0.989 -14.744 1.00 86.06 87 LEU A CA 1
ATOM 670 C C . LEU A 1 87 ? -1.181 -1.533 -14.276 1.00 86.06 87 LEU A C 1
ATOM 672 O O . LEU A 1 87 ? -1.997 -0.778 -13.747 1.00 86.06 87 LEU A O 1
ATOM 676 N N . SER A 1 88 ? -1.413 -2.841 -14.422 1.00 86.75 88 SER A N 1
ATOM 677 C CA . SER A 1 88 ? -2.663 -3.473 -13.985 1.00 86.75 88 SER A CA 1
ATOM 678 C C . SER A 1 88 ? -2.851 -3.429 -12.464 1.00 86.75 88 SER A C 1
ATOM 680 O O . SER A 1 88 ? -3.948 -3.145 -11.988 1.00 86.75 88 SER A O 1
ATOM 682 N N . THR A 1 89 ? -1.781 -3.636 -11.693 1.00 86.25 89 THR A N 1
ATOM 683 C CA . THR A 1 89 ? -1.823 -3.629 -10.222 1.00 86.25 89 THR A CA 1
ATOM 684 C C . THR A 1 89 ? -1.961 -2.213 -9.669 1.00 86.25 89 THR A C 1
ATOM 686 O O . THR A 1 89 ? -2.710 -2.007 -8.716 1.00 86.25 89 THR A O 1
ATOM 689 N N . MET A 1 90 ? -1.346 -1.215 -10.314 1.00 86.62 90 MET A N 1
ATOM 690 C CA . MET A 1 90 ? -1.575 0.198 -9.992 1.00 86.62 90 MET A CA 1
ATOM 691 C C . MET A 1 90 ? -3.025 0.617 -10.271 1.00 86.62 90 MET A C 1
ATOM 693 O O . MET A 1 90 ? -3.634 1.295 -9.446 1.00 86.62 90 MET A O 1
ATOM 697 N N . LEU A 1 91 ? -3.604 0.184 -11.397 1.00 89.38 91 LEU A N 1
ATOM 698 C CA . LEU A 1 91 ? -5.010 0.454 -11.709 1.00 89.38 91 LEU A CA 1
ATOM 699 C C . LEU A 1 91 ? -5.944 -0.208 -10.687 1.00 89.38 91 LEU A C 1
ATOM 701 O O . LEU A 1 91 ? -6.841 0.447 -10.161 1.00 89.38 91 LEU A O 1
ATOM 705 N N . LEU A 1 92 ? -5.705 -1.480 -10.357 1.00 89.25 92 LEU A N 1
ATOM 706 C CA . LEU A 1 92 ? -6.448 -2.190 -9.313 1.00 89.25 92 LEU A CA 1
ATOM 707 C C . LEU A 1 92 ? -6.346 -1.478 -7.961 1.00 89.25 92 LEU A C 1
ATOM 709 O O . LEU A 1 92 ? -7.352 -1.357 -7.266 1.00 89.25 92 LEU A O 1
ATOM 713 N N . ALA A 1 93 ? -5.170 -0.952 -7.606 1.00 87.69 93 ALA A N 1
ATOM 714 C CA . ALA A 1 93 ? -4.995 -0.196 -6.372 1.00 87.69 93 ALA A CA 1
ATOM 715 C C . ALA A 1 93 ? -5.906 1.030 -6.319 1.00 87.69 93 ALA A C 1
ATOM 717 O O . ALA A 1 93 ? -6.602 1.215 -5.324 1.00 87.69 93 ALA A O 1
ATOM 718 N N . VAL A 1 94 ? -5.971 1.813 -7.400 1.00 88.88 94 VAL A N 1
ATOM 719 C CA . VAL A 1 94 ? -6.853 2.987 -7.499 1.00 88.88 94 VAL A CA 1
ATOM 720 C C . VAL A 1 94 ? -8.332 2.602 -7.400 1.00 88.88 94 VAL A C 1
ATOM 722 O O . VAL A 1 94 ? -9.108 3.330 -6.788 1.00 88.88 94 VAL A O 1
ATOM 725 N N . LEU A 1 95 ? -8.727 1.458 -7.962 1.00 91.19 95 LEU A N 1
ATOM 726 C CA . LEU A 1 95 ? -10.116 0.988 -7.930 1.00 91.19 95 LEU A CA 1
ATOM 727 C C . LEU A 1 95 ? -10.543 0.449 -6.558 1.00 91.19 95 LEU A C 1
ATOM 729 O O . LEU A 1 95 ? -11.698 0.604 -6.172 1.00 91.19 95 LEU A O 1
ATOM 733 N N . ILE A 1 96 ? -9.628 -0.182 -5.819 1.00 90.38 96 ILE A N 1
ATOM 734 C CA . ILE A 1 96 ? -9.928 -0.832 -4.533 1.00 90.38 96 ILE A CA 1
ATOM 735 C C . ILE A 1 96 ? -9.814 0.154 -3.361 1.00 90.38 96 ILE A C 1
ATOM 737 O O . ILE A 1 96 ? -10.557 0.032 -2.383 1.00 90.38 96 ILE A O 1
ATOM 741 N N . LEU A 1 97 ? -8.917 1.146 -3.443 1.00 89.12 97 LEU A N 1
ATOM 742 C CA . LEU A 1 97 ? -8.664 2.113 -2.364 1.00 89.12 97 LEU A CA 1
ATOM 743 C C . LEU A 1 97 ? -9.937 2.794 -1.819 1.00 89.12 97 LEU A C 1
ATOM 745 O O . LEU A 1 97 ? -10.084 2.859 -0.598 1.00 89.12 97 LEU A O 1
ATOM 749 N N . PRO A 1 98 ? -10.886 3.267 -2.655 1.00 91.69 98 PRO A N 1
ATOM 750 C CA . PRO A 1 98 ? -12.092 3.940 -2.174 1.00 91.69 98 PRO A CA 1
ATOM 751 C C . PRO A 1 98 ? -12.985 3.058 -1.301 1.00 91.69 98 PRO A C 1
ATOM 753 O O . PRO A 1 98 ? -13.769 3.584 -0.518 1.00 91.69 98 PRO A O 1
ATOM 756 N N . GLY A 1 99 ? -12.859 1.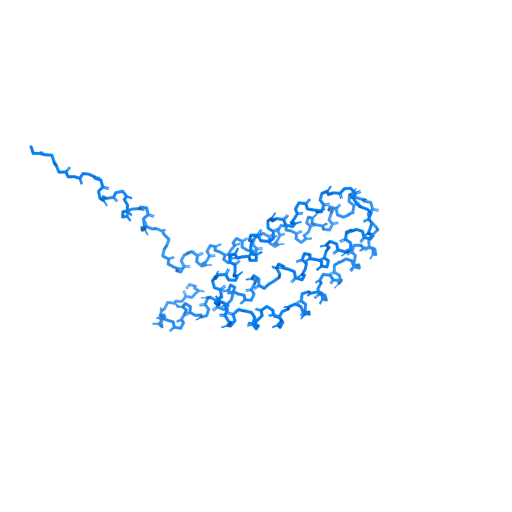729 -1.381 1.00 89.50 99 GLY A N 1
ATOM 757 C CA . GLY A 1 99 ? -13.658 0.822 -0.562 1.00 89.50 99 GLY A CA 1
ATOM 758 C C . GLY A 1 99 ? -13.402 0.957 0.940 1.00 89.50 99 GLY A C 1
ATOM 759 O O . GLY A 1 99 ? -14.293 0.636 1.718 1.00 89.50 99 GLY A O 1
ATOM 760 N N . TYR A 1 100 ? -12.264 1.525 1.363 1.00 89.56 100 TYR A N 1
ATOM 761 C CA . TYR A 1 100 ? -12.059 1.875 2.771 1.00 89.56 100 TYR A CA 1
ATOM 762 C C . TYR A 1 100 ? -13.043 2.943 3.257 1.00 89.56 100 TYR A C 1
ATOM 764 O O . TYR A 1 100 ? -13.420 2.910 4.414 1.00 89.56 100 TYR A O 1
ATOM 772 N N . ILE A 1 101 ? -13.513 3.845 2.389 1.00 90.62 101 ILE A N 1
ATOM 773 C CA . ILE A 1 101 ? -14.446 4.926 2.755 1.00 90.62 101 ILE A CA 1
ATOM 774 C C . ILE A 1 101 ? -15.835 4.373 3.112 1.00 90.62 101 ILE A C 1
ATOM 776 O O . ILE A 1 101 ? -16.612 5.036 3.799 1.00 90.62 101 ILE A O 1
ATOM 780 N N . TRP A 1 102 ? -16.162 3.162 2.655 1.00 90.81 102 TRP A N 1
ATOM 781 C CA . TRP A 1 102 ? -17.446 2.539 2.942 1.00 90.81 102 TRP A CA 1
ATOM 782 C C . TRP A 1 102 ? -17.640 2.368 4.460 1.00 90.81 102 TRP A C 1
ATOM 784 O O . TRP A 1 102 ? -16.717 1.895 5.127 1.00 90.81 102 TRP A O 1
ATOM 794 N N . PRO A 1 103 ? -18.820 2.706 5.024 1.00 83.50 103 PRO A N 1
ATOM 795 C CA . PRO A 1 103 ? -19.077 2.655 6.464 1.00 83.50 103 PRO A CA 1
ATOM 796 C C . PRO A 1 103 ? -19.255 1.208 6.957 1.00 83.50 103 PRO A C 1
ATOM 798 O O . PRO A 1 103 ? -20.334 0.786 7.367 1.00 83.50 103 PRO A O 1
ATOM 801 N N . GLY A 1 104 ? -18.188 0.419 6.880 1.00 79.75 104 GLY A N 1
ATOM 802 C CA . GLY A 1 104 ? -18.103 -0.926 7.426 1.00 79.75 104 GLY A CA 1
ATOM 803 C C . GLY A 1 104 ? -17.420 -0.929 8.791 1.00 79.75 104 GLY A C 1
ATOM 804 O O . GLY A 1 104 ? -16.508 -0.151 9.051 1.00 79.75 104 GLY A O 1
ATOM 805 N N . GLY A 1 105 ? -17.853 -1.826 9.676 1.00 91.25 105 GLY A N 1
ATOM 806 C CA . GLY A 1 105 ? -17.179 -2.043 10.957 1.00 91.25 105 GLY A CA 1
ATOM 807 C C . GLY A 1 105 ? -15.806 -2.709 10.801 1.00 91.25 105 GLY A C 1
ATOM 808 O O . GLY A 1 105 ? -15.340 -3.001 9.699 1.00 91.25 105 GLY A O 1
ATOM 809 N N . PHE A 1 106 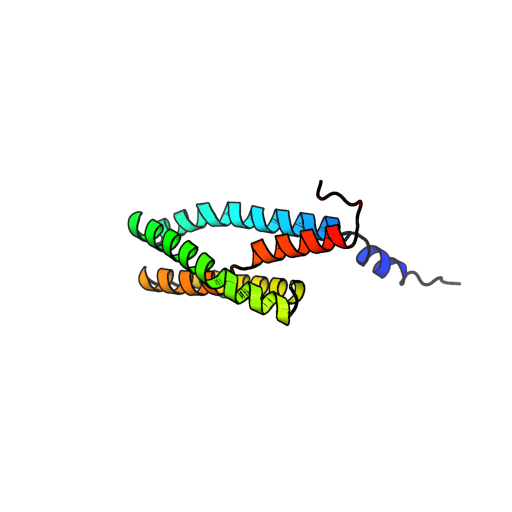? -15.181 -3.036 11.932 1.00 92.00 106 PHE A N 1
ATOM 810 C CA . PHE A 1 106 ? -13.854 -3.659 11.991 1.00 92.00 106 PHE A CA 1
ATOM 811 C C . PHE A 1 106 ? -13.673 -4.859 11.039 1.00 92.00 106 PHE A C 1
ATOM 813 O O . PHE A 1 106 ? -12.703 -4.908 10.286 1.00 92.00 106 PHE A O 1
ATOM 820 N N . SER A 1 107 ? -14.623 -5.800 11.013 1.00 92.88 107 SER A N 1
ATOM 821 C CA . SER A 1 107 ? -14.534 -7.003 10.170 1.00 92.88 107 SER A CA 1
ATOM 822 C C . SER A 1 107 ? -14.500 -6.685 8.675 1.00 92.88 107 SER A C 1
ATOM 824 O O . SER A 1 107 ? -13.777 -7.336 7.924 1.00 92.88 107 SER A O 1
ATOM 826 N N . PHE A 1 108 ? -15.248 -5.665 8.243 1.00 94.94 108 PHE A N 1
ATOM 827 C CA . PHE A 1 108 ? -15.218 -5.212 6.855 1.00 94.94 108 PHE A CA 1
ATOM 828 C C . PHE A 1 108 ? -13.833 -4.668 6.504 1.00 94.94 108 PHE A C 1
ATOM 830 O O . PHE A 1 108 ? -13.255 -5.081 5.504 1.00 94.94 108 PHE A O 1
ATOM 837 N N . LEU A 1 109 ? -13.262 -3.820 7.363 1.00 94.00 109 LEU A N 1
ATOM 838 C CA . LEU A 1 109 ? -11.932 -3.244 7.154 1.00 94.00 109 LEU A CA 1
ATOM 839 C C . LEU A 1 109 ? -10.833 -4.311 7.136 1.00 94.00 109 LEU A C 1
ATOM 841 O O . LEU A 1 109 ? -9.904 -4.210 6.338 1.00 94.00 109 LEU A O 1
ATOM 845 N N . VAL A 1 110 ? -10.948 -5.359 7.956 1.00 94.38 110 VAL A N 1
ATOM 846 C CA . VAL A 1 110 ? -10.035 -6.512 7.921 1.00 94.38 110 VAL A CA 1
ATOM 847 C C . VAL A 1 110 ? -10.106 -7.222 6.571 1.00 94.38 110 VAL A C 1
ATOM 849 O O . VAL A 1 110 ? -9.077 -7.389 5.917 1.00 94.38 110 VAL A O 1
ATOM 852 N N . ILE A 1 111 ? -11.307 -7.605 6.127 1.00 93.88 111 ILE A N 1
ATOM 853 C CA . ILE A 1 111 ? -11.499 -8.297 4.844 1.00 93.88 111 ILE A CA 1
ATOM 854 C C . ILE A 1 111 ? -10.999 -7.418 3.696 1.00 93.88 111 ILE A C 1
ATOM 856 O O . ILE A 1 111 ? -10.245 -7.884 2.845 1.00 93.88 111 ILE A O 1
ATOM 860 N N . TRP A 1 112 ? -11.356 -6.134 3.704 1.00 94.00 112 TRP A N 1
ATOM 861 C CA . TRP A 1 112 ? -10.945 -5.191 2.671 1.00 94.00 112 TRP A CA 1
ATOM 862 C C . TRP A 1 112 ? -9.427 -4.992 2.642 1.00 94.00 112 TRP A C 1
ATOM 864 O O . TRP A 1 112 ? -8.833 -4.933 1.568 1.00 94.00 112 TRP A O 1
ATOM 874 N N . THR A 1 113 ? -8.773 -4.988 3.809 1.00 91.88 113 THR A N 1
ATOM 875 C CA . THR A 1 113 ? -7.308 -4.923 3.908 1.00 91.88 113 THR A CA 1
ATOM 876 C C . THR A 1 113 ? -6.635 -6.158 3.337 1.00 91.88 113 THR A C 1
ATOM 878 O O . THR A 1 113 ? -5.618 -6.030 2.656 1.00 91.88 113 THR A O 1
ATOM 881 N N . LEU A 1 114 ? -7.192 -7.345 3.573 1.00 92.62 114 LEU A N 1
ATOM 882 C CA . LEU A 1 114 ? -6.679 -8.578 2.983 1.00 92.62 114 LEU A CA 1
ATOM 883 C C . LEU A 1 114 ? -6.845 -8.567 1.461 1.00 92.62 114 LEU A C 1
ATOM 885 O O . LEU A 1 114 ? -5.888 -8.850 0.749 1.00 92.62 114 LEU A O 1
ATOM 889 N N . VAL A 1 115 ? -8.017 -8.171 0.958 1.00 90.75 115 VAL A N 1
ATOM 890 C CA . VAL A 1 115 ? -8.277 -8.040 -0.485 1.00 90.75 115 VAL A CA 1
ATOM 891 C C . VAL A 1 115 ? -7.307 -7.047 -1.121 1.00 90.75 115 VAL A C 1
ATOM 893 O O . VAL A 1 115 ? -6.644 -7.376 -2.103 1.00 90.75 115 VAL A O 1
ATOM 896 N N . PHE A 1 116 ? -7.166 -5.857 -0.536 1.00 88.75 116 PHE A N 1
ATOM 897 C CA . PHE A 1 116 ? -6.213 -4.857 -1.001 1.00 88.75 116 PHE A CA 1
ATOM 898 C C . PHE A 1 116 ? -4.782 -5.407 -0.972 1.00 88.75 116 PHE A C 1
ATOM 900 O O . PHE A 1 116 ? -4.093 -5.371 -1.985 1.00 88.75 116 PHE A O 1
ATOM 907 N N . GLY A 1 117 ? -4.354 -5.978 0.157 1.00 86.25 117 GLY A N 1
ATOM 908 C CA . GLY A 1 117 ? -3.012 -6.524 0.345 1.00 86.25 117 GLY A CA 1
ATOM 909 C C . GLY A 1 117 ? -2.662 -7.619 -0.658 1.00 86.25 117 GLY A C 1
ATOM 910 O O . GLY A 1 117 ? -1.564 -7.596 -1.200 1.00 86.25 117 GLY A O 1
ATOM 911 N N . LEU A 1 118 ? -3.595 -8.526 -0.951 1.00 86.19 118 LEU A N 1
ATOM 912 C CA . LEU A 1 118 ? -3.393 -9.615 -1.905 1.00 86.19 118 LEU A CA 1
ATOM 913 C C . LEU A 1 118 ? -3.382 -9.137 -3.360 1.00 86.19 118 LEU A C 1
ATOM 915 O O . LEU A 1 118 ? -2.669 -9.719 -4.170 1.00 86.19 118 LEU A O 1
ATOM 919 N N . LEU A 1 119 ? -4.161 -8.108 -3.707 1.00 81.06 119 LEU A N 1
ATOM 920 C CA . LEU A 1 119 ? -4.354 -7.697 -5.101 1.00 81.06 119 LEU A CA 1
ATOM 921 C C . LEU A 1 119 ? -3.388 -6.610 -5.588 1.00 81.06 119 LEU A C 1
ATOM 923 O O . LEU A 1 119 ? -3.181 -6.493 -6.794 1.00 81.06 119 LEU A O 1
ATOM 927 N N . THR A 1 120 ? -2.809 -5.807 -4.693 1.00 72.50 120 THR A N 1
ATOM 928 C CA . THR A 1 120 ? -2.097 -4.576 -5.088 1.00 72.50 120 THR A CA 1
ATOM 929 C C . THR A 1 120 ? -0.603 -4.569 -4.756 1.00 72.50 120 THR A C 1
ATOM 931 O O . THR A 1 120 ? 0.097 -3.631 -5.129 1.00 72.50 120 THR A O 1
ATOM 934 N N . ASN A 1 121 ? -0.068 -5.600 -4.090 1.00 70.44 121 ASN A N 1
ATOM 935 C CA . ASN A 1 121 ? 1.267 -5.505 -3.487 1.00 70.44 121 ASN A CA 1
ATOM 936 C C . ASN A 1 121 ? 2.523 -5.659 -4.356 1.00 70.44 121 ASN A C 1
ATOM 938 O O . ASN A 1 121 ? 3.568 -5.200 -3.891 1.00 70.44 121 ASN A O 1
ATOM 94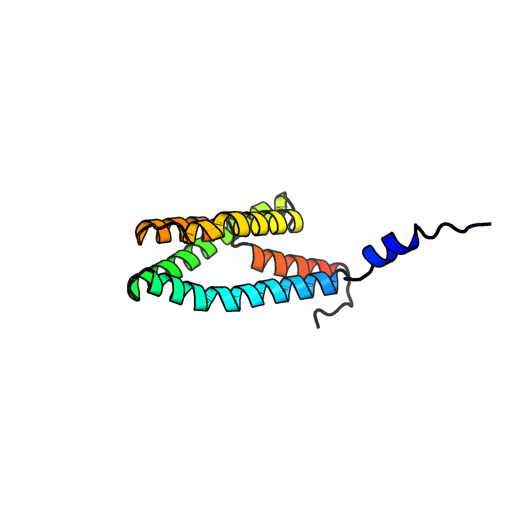2 N N . PRO A 1 122 ? 2.541 -6.254 -5.565 1.00 70.38 122 PRO A N 1
ATOM 943 C CA . PRO A 1 122 ? 3.828 -6.500 -6.215 1.00 70.38 122 PRO A CA 1
ATOM 944 C C . PRO A 1 122 ? 4.484 -5.225 -6.763 1.00 70.38 122 PRO A C 1
ATOM 946 O O . PRO A 1 122 ? 5.577 -5.304 -7.305 1.00 70.38 122 PRO A O 1
ATOM 949 N N . VAL A 1 123 ? 3.866 -4.049 -6.612 1.00 73.50 123 VAL A N 1
ATOM 950 C CA . VAL A 1 123 ? 4.336 -2.778 -7.182 1.00 73.50 123 VAL A CA 1
ATOM 951 C C . VAL A 1 123 ? 5.786 -2.466 -6.795 1.00 73.50 123 VAL A C 1
ATOM 953 O O . VAL A 1 123 ? 6.570 -2.142 -7.678 1.00 73.50 123 VAL A O 1
ATOM 956 N N . GLY A 1 124 ? 6.174 -2.627 -5.523 1.00 76.00 124 GLY A N 1
ATOM 957 C CA . GLY A 1 124 ? 7.553 -2.360 -5.086 1.00 76.00 124 GLY A CA 1
ATOM 958 C C . GLY A 1 124 ? 8.575 -3.286 -5.755 1.00 76.00 124 GLY A C 1
ATOM 959 O O . GLY A 1 124 ? 9.486 -2.820 -6.430 1.00 76.00 124 GLY A O 1
ATOM 960 N N . ALA A 1 125 ? 8.353 -4.600 -5.667 1.00 78.44 125 ALA A N 1
ATOM 961 C CA . ALA A 1 125 ? 9.237 -5.599 -6.273 1.00 78.44 125 ALA A CA 1
ATOM 962 C C . ALA A 1 125 ? 9.297 -5.491 -7.810 1.00 78.44 125 ALA A C 1
ATOM 964 O O . ALA A 1 125 ? 10.338 -5.735 -8.422 1.00 78.44 125 ALA A O 1
ATOM 965 N N . LEU A 1 126 ? 8.187 -5.106 -8.448 1.00 81.00 126 LEU A N 1
ATOM 966 C CA . LEU A 1 126 ? 8.125 -4.867 -9.889 1.00 81.00 126 LEU A CA 1
ATOM 967 C C . LEU A 1 126 ? 8.907 -3.619 -10.293 1.00 81.00 126 LEU A C 1
ATOM 969 O O . LEU A 1 126 ? 9.594 -3.651 -11.311 1.00 81.00 126 LEU A O 1
ATOM 973 N N . ILE A 1 127 ? 8.828 -2.539 -9.510 1.00 82.19 127 ILE A N 1
ATOM 974 C CA . ILE A 1 127 ? 9.629 -1.332 -9.738 1.00 82.19 127 ILE A CA 1
ATOM 975 C C . ILE A 1 127 ? 11.120 -1.665 -9.615 1.00 82.19 127 ILE A C 1
ATOM 977 O O . ILE A 1 127 ? 11.876 -1.313 -10.519 1.00 82.19 127 ILE A O 1
ATOM 981 N N . ASP A 1 128 ? 11.531 -2.394 -8.574 1.00 81.69 128 ASP A N 1
ATOM 982 C CA . ASP A 1 128 ? 12.928 -2.814 -8.388 1.00 81.69 128 ASP A CA 1
ATOM 983 C C . ASP A 1 128 ? 13.426 -3.657 -9.567 1.00 81.69 128 ASP A C 1
ATOM 985 O O . ASP A 1 128 ? 14.500 -3.413 -10.119 1.00 81.69 128 ASP A O 1
ATOM 989 N N . SER A 1 129 ? 12.607 -4.611 -10.013 1.00 81.06 129 SER A N 1
ATOM 990 C CA . SER A 1 129 ? 12.931 -5.466 -11.157 1.00 81.06 129 SER A CA 1
ATOM 991 C C . SER A 1 129 ? 13.075 -4.660 -12.453 1.00 81.06 129 SER A C 1
ATOM 993 O O . SER A 1 129 ? 14.017 -4.879 -13.207 1.00 81.06 129 SER A O 1
ATOM 995 N N . LEU A 1 130 ? 12.194 -3.681 -12.697 1.00 81.38 130 LEU A N 1
ATOM 996 C CA . LEU A 1 130 ? 12.276 -2.798 -13.868 1.00 81.38 130 LEU A CA 1
ATOM 997 C C . LEU A 1 130 ? 13.511 -1.889 -13.835 1.00 81.38 130 LEU A C 1
ATOM 999 O O . LEU A 1 130 ? 14.074 -1.578 -14.885 1.00 81.38 130 LEU A O 1
ATOM 1003 N N . VAL A 1 131 ? 13.932 -1.451 -12.645 1.00 82.81 131 VAL A N 1
ATOM 1004 C CA . VAL A 1 131 ? 15.189 -0.712 -12.465 1.00 82.81 131 VAL A CA 1
ATOM 1005 C C . VAL A 1 131 ? 16.376 -1.583 -12.838 1.00 82.81 131 VAL A C 1
ATOM 1007 O O . VAL A 1 131 ? 17.223 -1.145 -13.614 1.00 82.81 131 VAL A O 1
ATOM 1010 N N . LEU A 1 132 ? 16.420 -2.813 -12.333 1.00 82.38 132 LEU A N 1
ATOM 1011 C CA . LEU A 1 132 ? 17.493 -3.754 -12.637 1.00 82.38 132 LEU A CA 1
ATOM 1012 C C . LEU A 1 132 ? 17.561 -4.078 -14.133 1.00 82.38 132 LEU A C 1
ATOM 1014 O O . LEU A 1 132 ? 18.647 -3.995 -14.707 1.00 82.38 132 LEU A O 1
ATOM 1018 N N . ASP A 1 133 ? 16.422 -4.343 -14.776 1.00 81.56 133 ASP A N 1
ATOM 1019 C CA . ASP A 1 133 ? 16.355 -4.575 -16.225 1.00 81.56 133 ASP A CA 1
ATOM 1020 C C . ASP A 1 133 ? 16.905 -3.368 -17.004 1.00 81.56 133 ASP A C 1
ATOM 1022 O O . ASP A 1 133 ? 17.736 -3.513 -17.901 1.00 81.56 133 ASP A O 1
ATOM 1026 N N . HIS A 1 134 ? 16.517 -2.147 -16.612 1.00 78.31 134 HIS A N 1
ATOM 1027 C CA . HIS A 1 134 ? 16.992 -0.922 -17.258 1.00 78.31 134 HIS A CA 1
ATOM 1028 C C . HIS A 1 134 ? 18.511 -0.726 -17.137 1.00 78.31 134 HIS A C 1
ATOM 1030 O O . HIS A 1 134 ? 19.149 -0.235 -18.072 1.00 78.31 134 HIS A O 1
ATOM 1036 N N . LEU A 1 135 ? 19.090 -1.087 -15.988 1.00 81.50 135 LEU A N 1
ATOM 1037 C CA . LEU A 1 135 ? 20.532 -1.010 -15.746 1.00 81.50 135 LEU A CA 1
ATOM 1038 C C . LEU A 1 135 ? 21.301 -2.073 -16.542 1.00 81.50 135 LEU A C 1
ATOM 1040 O O . LEU A 1 135 ? 22.384 -1.787 -17.051 1.00 81.50 135 LEU A O 1
ATOM 1044 N N . GLN A 1 136 ? 20.739 -3.277 -16.684 1.00 80.12 136 GLN A N 1
ATOM 1045 C CA . GLN A 1 136 ? 21.334 -4.367 -17.463 1.00 80.12 136 GLN A CA 1
ATOM 1046 C C . GLN A 1 136 ? 21.340 -4.076 -18.969 1.00 80.12 136 GLN A C 1
ATOM 1048 O O . GLN A 1 136 ? 22.333 -4.352 -19.639 1.00 80.12 136 GLN A O 1
ATOM 1053 N N . GLU A 1 137 ? 20.277 -3.468 -19.505 1.00 77.75 137 GLU A N 1
ATOM 1054 C CA . GLU A 1 137 ? 20.198 -3.066 -20.918 1.00 77.75 137 GLU A CA 1
ATOM 1055 C C . GLU A 1 137 ? 21.116 -1.880 -21.265 1.00 77.75 137 GLU A C 1
ATOM 1057 O O . GLU A 1 137 ? 21.430 -1.650 -22.437 1.00 77.75 137 GLU A O 1
ATOM 1062 N N . ARG A 1 138 ? 21.537 -1.093 -20.264 1.00 70.38 138 ARG A N 1
ATOM 1063 C CA . ARG A 1 138 ? 22.367 0.110 -20.435 1.00 70.38 138 ARG A CA 1
ATOM 1064 C C . ARG A 1 138 ? 23.564 0.118 -19.478 1.00 70.38 138 ARG A C 1
ATOM 1066 O O . ARG A 1 138 ? 23.628 0.983 -18.596 1.00 70.38 138 ARG A O 1
ATOM 1073 N N . PRO A 1 139 ? 24.539 -0.791 -19.667 1.00 57.69 139 PRO A N 1
ATOM 1074 C CA . PRO A 1 139 ? 25.744 -0.824 -18.846 1.00 57.69 139 PRO A CA 1
ATOM 1075 C C . PRO A 1 139 ? 26.481 0.523 -18.956 1.00 57.69 139 PRO A C 1
ATOM 1077 O O . PRO A 1 139 ? 26.987 0.881 -20.016 1.00 57.69 139 PRO A O 1
ATOM 1080 N N . GLY A 1 140 ? 26.478 1.304 -17.869 1.00 62.09 140 GLY A N 1
ATOM 1081 C CA . GLY A 1 140 ? 27.077 2.646 -17.795 1.00 62.09 140 GLY A CA 1
ATOM 1082 C C . GLY A 1 140 ? 26.135 3.763 -17.329 1.00 62.09 140 GLY A C 1
ATOM 1083 O O . GLY A 1 140 ? 26.599 4.861 -17.033 1.00 62.09 140 GLY A O 1
ATOM 1084 N N . VAL A 1 141 ? 24.826 3.509 -17.228 1.00 62.59 141 VAL A N 1
ATOM 1085 C CA . VAL A 1 141 ? 23.869 4.457 -16.633 1.00 62.59 141 VAL A CA 1
ATOM 1086 C C . VAL A 1 141 ? 23.704 4.130 -15.152 1.00 62.59 141 VAL A C 1
ATOM 1088 O O . VAL A 1 141 ? 23.184 3.076 -14.812 1.00 62.59 141 VAL A O 1
ATOM 1091 N N . THR A 1 142 ? 24.123 5.023 -14.258 1.00 60.06 142 THR A N 1
ATOM 1092 C CA . THR A 1 142 ? 23.956 4.836 -12.810 1.00 60.06 142 THR A CA 1
ATOM 1093 C C . THR A 1 142 ? 22.545 5.238 -12.369 1.00 60.06 142 THR A C 1
ATOM 1095 O O . THR A 1 142 ? 21.998 6.261 -12.805 1.00 60.06 142 THR A O 1
ATOM 1098 N N . PHE A 1 143 ? 21.947 4.471 -11.452 1.00 50.91 143 PHE A N 1
ATOM 1099 C CA . PHE A 1 143 ? 20.750 4.890 -10.710 1.00 50.91 143 PHE A CA 1
ATOM 1100 C C . PHE A 1 143 ? 21.158 5.837 -9.562 1.00 50.91 143 PHE A C 1
ATOM 1102 O O . PHE A 1 143 ? 21.006 5.539 -8.386 1.00 50.91 143 PHE A O 1
ATOM 1109 N N . GLY A 1 144 ? 21.776 6.957 -9.939 1.00 53.56 144 GLY A N 1
ATOM 1110 C CA . GLY A 1 144 ? 22.376 7.972 -9.070 1.00 53.56 144 GLY A CA 1
ATOM 1111 C C . GLY A 1 144 ? 23.093 8.975 -9.936 1.00 53.56 144 GLY A C 1
ATOM 1112 O O . GLY A 1 144 ? 24.276 8.718 -10.225 1.00 53.56 144 GLY A O 1
#

Sequence (144 aa):
MQAPRRHYLSAVLRARLGPGIALRLLYSLFYGSMACWVPFFAVYLQQVGLSGGQIGLIAGLRQAAVLVSQPFWGAVADVRGRRELLLSTMLLAVLILPGYIWPGGFSFLVIWTLVFGLLTNPVGALIDSLVLDHLQERPGVTFG

Secondary structure (DSSP, 8-state):
----TTHHHHHHHHSSS-HHHHHHHHHHHHHHHHHHHHHHHHHHHHHTT--HHHHHHHHHHHHHHHHHHHHHHHHHHHHH-HHHHHHHHHHHHHHHGGGGGS---HHHHHHHHHHHHHHHTTHHHHHHHHHHHHHHHSTT----